Protein AF-A0A4C1YVU9-F1 (afdb_monomer)

Sequence (100 aa):
MGHRPILYEEGALIWFDGDNATQVQRYTENIDDFLAPYMNKSLLINKGVNQVECGLQKPPRNEVCAFDVRQLGPCSPQNGYGYSARKPCVIIKLNKAIRR

Secondary structure (DSSP, 8-state):
-EEE---TTTTT-----TT-HHHHHHHHHHHHHHHHHHH-GGGSTTTTTTEE--TTSPPPTT-EE---GGGGTT-SGGGGGGTTTT----EEE-------

Structure (mmCIF, N/CA/C/O backbone):
data_AF-A0A4C1YVU9-F1
#
_entry.id   AF-A0A4C1YVU9-F1
#
loop_
_atom_site.group_PDB
_atom_site.id
_atom_site.type_symbol
_atom_site.label_atom_id
_atom_site.label_alt_id
_atom_site.label_comp_id
_atom_site.label_asym_id
_atom_site.label_entity_id
_atom_site.label_seq_id
_atom_site.pdbx_PDB_ins_code
_atom_site.Cartn_x
_atom_site.Cartn_y
_atom_site.Cartn_z
_atom_site.occupancy
_atom_site.B_iso_or_equiv
_atom_site.auth_seq_id
_atom_site.auth_comp_id
_atom_site.auth_asym_id
_atom_site.auth_atom_id
_atom_site.pdbx_PDB_model_num
ATOM 1 N N . MET A 1 1 ? 10.793 -11.193 5.599 1.00 83.38 1 MET A N 1
ATOM 2 C CA . MET A 1 1 ? 9.435 -10.913 5.101 1.00 83.38 1 MET A CA 1
ATOM 3 C C . MET A 1 1 ? 8.886 -9.791 5.961 1.00 83.38 1 MET A C 1
ATOM 5 O O . MET A 1 1 ? 9.288 -9.716 7.115 1.00 83.38 1 MET A O 1
ATOM 9 N N . GLY A 1 2 ? 8.054 -8.908 5.422 1.00 89.56 2 GLY A N 1
ATOM 10 C CA . GLY A 1 2 ? 7.419 -7.837 6.192 1.00 89.56 2 GLY A CA 1
ATOM 11 C C . GLY A 1 2 ? 5.953 -7.688 5.813 1.00 89.56 2 GLY A C 1
ATOM 12 O O . GLY A 1 2 ? 5.535 -8.208 4.781 1.00 89.56 2 GLY A O 1
ATOM 13 N N . HIS A 1 3 ? 5.189 -6.971 6.629 1.00 92.81 3 HIS A N 1
ATOM 14 C CA . HIS A 1 3 ? 3.804 -6.625 6.325 1.00 92.81 3 HIS A CA 1
ATOM 15 C C . HIS A 1 3 ? 3.587 -5.111 6.374 1.00 92.81 3 HIS A C 1
ATOM 17 O O . HIS A 1 3 ? 4.460 -4.359 6.814 1.00 92.81 3 HIS A O 1
ATOM 23 N N . ARG A 1 4 ? 2.431 -4.664 5.895 1.00 94.12 4 ARG A N 1
ATOM 24 C CA . ARG A 1 4 ? 1.841 -3.362 6.198 1.00 94.12 4 ARG A CA 1
ATOM 25 C C . ARG A 1 4 ? 0.373 -3.554 6.581 1.00 94.12 4 ARG A C 1
ATOM 27 O O . ARG A 1 4 ? -0.256 -4.447 6.010 1.00 94.12 4 ARG A O 1
ATOM 34 N N . PRO A 1 5 ? -0.149 -2.755 7.521 1.00 94.31 5 PRO A N 1
ATOM 35 C CA . PRO A 1 5 ? 0.516 -1.622 8.179 1.00 94.31 5 PRO A CA 1
ATOM 36 C C . PRO A 1 5 ? 1.551 -2.048 9.236 1.00 94.31 5 PRO A C 1
ATOM 38 O O . PRO A 1 5 ? 1.518 -3.182 9.710 1.00 94.31 5 PRO A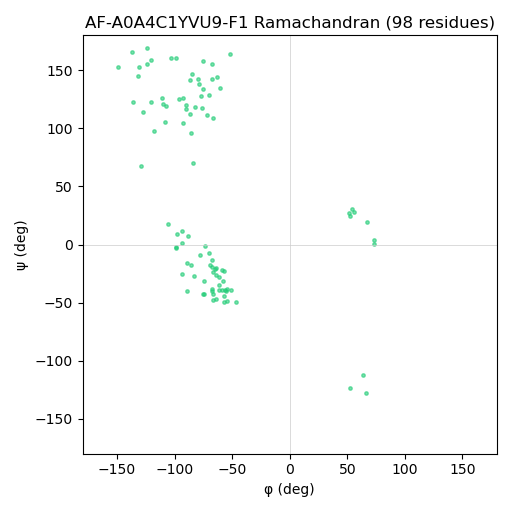 O 1
ATOM 41 N N . ILE A 1 6 ? 2.503 -1.163 9.553 1.00 90.44 6 ILE A N 1
ATOM 42 C CA . ILE A 1 6 ? 3.403 -1.278 10.716 1.00 90.44 6 ILE A CA 1
ATOM 43 C C . ILE A 1 6 ? 3.315 0.027 11.494 1.00 90.44 6 ILE A C 1
ATOM 45 O O . ILE A 1 6 ? 3.761 1.068 11.005 1.00 90.44 6 ILE A O 1
ATOM 49 N N . LEU A 1 7 ? 2.777 -0.055 12.704 1.00 87.00 7 LEU A N 1
ATOM 50 C CA . LEU A 1 7 ? 2.774 1.027 13.674 1.00 87.00 7 LEU A CA 1
ATOM 51 C C . LEU A 1 7 ? 3.777 0.653 14.774 1.00 87.00 7 LEU A C 1
ATOM 53 O O . LEU A 1 7 ? 3.701 -0.418 15.371 1.00 87.00 7 LEU A O 1
ATOM 57 N N . TYR A 1 8 ? 4.805 1.487 14.951 1.00 74.44 8 TYR A N 1
ATOM 58 C CA . TYR A 1 8 ? 5.992 1.132 15.739 1.00 74.44 8 TYR A CA 1
ATOM 59 C C . TYR A 1 8 ? 5.713 0.951 17.236 1.00 74.44 8 TYR A C 1
ATOM 61 O O . TYR A 1 8 ? 6.46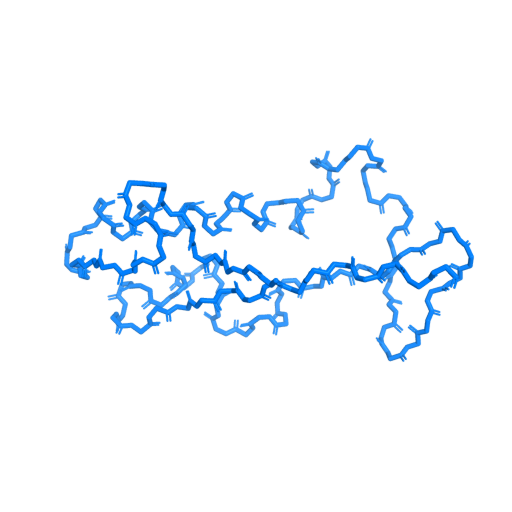4 0.245 17.903 1.00 74.44 8 TYR A O 1
ATOM 69 N N . GLU A 1 9 ? 4.646 1.560 17.751 1.00 72.44 9 GLU A N 1
ATOM 70 C CA . GLU A 1 9 ? 4.253 1.463 19.160 1.00 72.44 9 GLU A CA 1
ATOM 71 C C . GLU A 1 9 ? 3.634 0.094 19.490 1.00 72.44 9 GLU A C 1
ATOM 73 O O . GLU A 1 9 ? 3.836 -0.416 20.589 1.00 72.44 9 GLU A O 1
ATOM 78 N N . GLU A 1 10 ? 2.953 -0.546 18.531 1.00 69.94 10 GLU A N 1
ATOM 79 C CA . GLU A 1 10 ? 2.303 -1.855 18.702 1.00 69.94 10 GLU A CA 1
ATOM 80 C C . GLU A 1 10 ? 3.125 -3.043 18.156 1.00 69.94 10 GLU A C 1
ATOM 82 O O . GLU A 1 10 ? 2.730 -4.209 18.275 1.00 69.94 10 GLU A O 1
ATOM 87 N N . GLY A 1 11 ? 4.287 -2.784 17.552 1.00 78.25 11 GLY A N 1
ATOM 88 C CA . GLY A 1 11 ? 5.138 -3.820 16.967 1.00 78.25 11 GLY A CA 1
ATOM 89 C C . GLY A 1 11 ? 4.462 -4.539 15.792 1.00 78.25 11 GLY A C 1
ATOM 90 O O . GLY A 1 11 ? 4.291 -3.961 14.721 1.00 78.25 11 GLY A O 1
ATOM 91 N N . ALA A 1 12 ? 4.132 -5.826 15.966 1.00 81.44 12 ALA A N 1
ATOM 92 C CA . ALA A 1 12 ? 3.428 -6.639 14.962 1.00 81.44 12 ALA A CA 1
ATOM 93 C C . ALA A 1 12 ? 1.914 -6.765 15.228 1.00 81.44 12 ALA A C 1
ATOM 95 O O . ALA A 1 12 ? 1.206 -7.402 14.446 1.00 81.44 12 ALA A O 1
ATOM 96 N N . LEU A 1 13 ? 1.413 -6.200 16.333 1.00 89.00 13 LEU A N 1
ATOM 97 C CA . LEU A 1 13 ? -0.005 -6.241 16.671 1.00 89.00 13 LEU A CA 1
ATOM 98 C C . LEU A 1 13 ? -0.774 -5.228 15.815 1.00 89.00 13 LEU A C 1
ATOM 100 O O . LEU A 1 13 ? -0.444 -4.048 15.778 1.00 89.00 13 LEU A O 1
ATOM 104 N N . ILE A 1 14 ? -1.833 -5.698 15.160 1.00 91.38 14 ILE A N 1
ATOM 105 C CA . ILE A 1 14 ? -2.825 -4.846 14.503 1.00 91.38 14 ILE A CA 1
ATOM 106 C C . ILE A 1 14 ? -4.085 -4.927 15.355 1.00 91.38 14 ILE A C 1
ATOM 108 O O . ILE A 1 14 ? -4.773 -5.948 15.360 1.00 91.38 14 ILE A O 1
ATOM 112 N N . TRP A 1 15 ? -4.364 -3.864 16.099 1.00 91.50 15 TRP A N 1
ATOM 113 C CA . TRP A 1 15 ? -5.522 -3.776 16.982 1.00 91.50 15 TRP A CA 1
ATOM 114 C C . TRP A 1 15 ? -6.176 -2.407 16.831 1.00 91.50 15 TRP A C 1
ATOM 116 O O . TRP A 1 15 ? -5.523 -1.375 16.985 1.00 91.50 15 TRP A O 1
ATOM 126 N N . PHE A 1 16 ? -7.457 -2.398 16.481 1.00 92.31 16 PHE A N 1
ATOM 127 C CA . PHE A 1 16 ? -8.200 -1.171 16.239 1.00 92.31 16 PHE A CA 1
ATOM 128 C C . PHE A 1 16 ? -9.668 -1.349 16.595 1.00 92.31 16 PHE A C 1
ATOM 130 O O . PHE A 1 16 ? -10.220 -2.447 16.490 1.00 92.31 16 PHE A O 1
ATOM 137 N N . ASP A 1 17 ? -10.295 -0.242 16.960 1.00 93.69 17 ASP A N 1
ATOM 138 C CA . ASP A 1 17 ? -11.740 -0.107 16.995 1.00 93.69 17 ASP A CA 1
ATOM 139 C C . ASP A 1 17 ? -12.238 0.393 15.629 1.00 93.69 17 ASP A C 1
ATOM 141 O O . ASP A 1 17 ? -11.843 1.461 15.161 1.00 93.69 17 ASP A O 1
ATOM 145 N N . GLY A 1 18 ? -13.098 -0.396 14.979 1.00 93.19 18 GLY A N 1
ATOM 146 C CA . GLY A 1 18 ? -13.658 -0.071 13.666 1.00 93.19 18 GLY A CA 1
ATOM 147 C C . GLY A 1 18 ? -14.612 1.125 13.667 1.00 93.19 18 GLY A C 1
ATOM 148 O O . GLY A 1 18 ? -14.827 1.704 12.604 1.00 93.19 18 GLY A O 1
ATOM 149 N N . ASP A 1 19 ? -15.155 1.507 14.827 1.00 94.50 19 ASP A N 1
ATOM 150 C CA . ASP A 1 19 ? -15.991 2.704 14.977 1.00 94.50 19 ASP A CA 1
ATOM 151 C C . ASP A 1 19 ? -15.155 3.958 15.297 1.00 94.50 19 ASP A C 1
ATOM 153 O O . ASP A 1 19 ? -15.615 5.089 15.124 1.00 94.50 19 ASP A O 1
ATOM 157 N N . ASN A 1 20 ? -13.894 3.784 15.710 1.00 95.81 20 ASN A N 1
ATOM 158 C CA . ASN A 1 20 ? -12.976 4.885 15.968 1.00 95.81 20 ASN A CA 1
ATOM 159 C C . ASN A 1 20 ? -1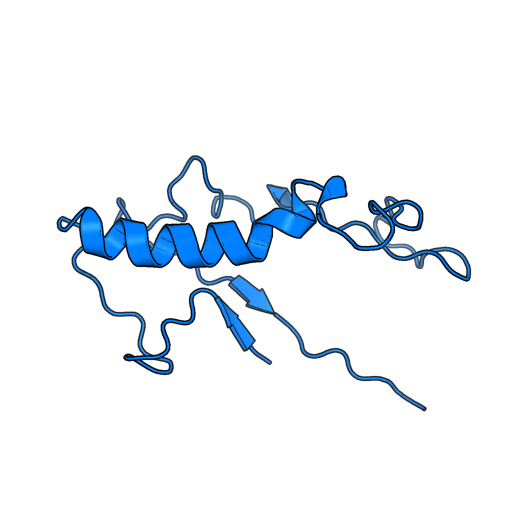2.274 5.322 14.673 1.00 95.81 20 ASN A C 1
ATOM 161 O O . ASN A 1 20 ? -11.240 4.776 14.277 1.00 95.81 20 ASN A O 1
ATOM 165 N N . ALA A 1 21 ? -12.823 6.359 14.036 1.00 95.06 21 ALA A N 1
ATOM 166 C CA . ALA A 1 21 ? -12.314 6.891 12.773 1.00 95.06 21 ALA A CA 1
ATOM 167 C C . ALA A 1 21 ? -10.821 7.261 12.821 1.00 95.06 21 ALA A C 1
ATOM 169 O O . ALA A 1 21 ? -10.101 6.986 11.866 1.00 95.06 21 ALA A O 1
ATOM 170 N N . THR A 1 22 ? -10.335 7.822 13.931 1.00 95.25 22 THR A N 1
ATOM 171 C CA . THR A 1 22 ? -8.924 8.209 14.081 1.00 95.25 22 THR A CA 1
ATOM 172 C C . THR A 1 22 ? -8.000 6.994 14.116 1.00 95.25 22 THR A C 1
ATOM 174 O O . THR A 1 22 ? -6.934 7.012 13.501 1.00 95.25 22 THR A O 1
ATOM 177 N N . GLN A 1 23 ? -8.401 5.915 14.797 1.00 93.31 23 GLN A N 1
ATOM 178 C CA . GLN A 1 23 ? -7.620 4.677 14.786 1.00 93.31 23 GLN A CA 1
ATOM 179 C C . GLN A 1 23 ? -7.610 4.043 13.398 1.00 93.31 23 GLN A C 1
ATOM 181 O O . GLN A 1 23 ? -6.538 3.708 12.902 1.00 93.31 23 GLN A O 1
ATOM 186 N N . VAL A 1 24 ? -8.776 3.921 12.756 1.00 95.56 24 VAL A N 1
ATOM 187 C CA . VAL A 1 24 ? -8.886 3.395 11.386 1.00 95.56 24 VAL A CA 1
ATOM 188 C C . VAL A 1 24 ? -7.981 4.177 10.438 1.00 95.56 24 VAL A C 1
ATOM 190 O O . VAL A 1 24 ? -7.177 3.574 9.729 1.00 95.56 24 VAL A O 1
ATOM 193 N N . GLN A 1 25 ? -8.053 5.506 10.496 1.00 95.75 25 GLN A N 1
ATOM 194 C CA . GLN A 1 25 ? -7.254 6.405 9.673 1.00 95.75 25 GLN A CA 1
ATOM 195 C C . GLN A 1 25 ? -5.748 6.165 9.844 1.00 95.75 25 GLN A C 1
ATOM 197 O O . GLN A 1 25 ? -5.038 6.035 8.850 1.00 95.75 25 GLN A O 1
ATOM 202 N N . ARG A 1 26 ? -5.263 5.997 11.082 1.00 94.31 26 ARG A N 1
ATOM 203 C CA . ARG A 1 26 ? -3.842 5.710 11.359 1.00 94.31 26 ARG A CA 1
ATOM 204 C C . ARG A 1 26 ? -3.344 4.462 10.622 1.00 94.31 26 ARG A C 1
ATOM 206 O O . ARG A 1 26 ? -2.212 4.433 10.137 1.00 94.31 26 ARG A O 1
ATOM 213 N N . TYR A 1 27 ? -4.173 3.422 10.535 1.00 95.25 27 TYR A N 1
ATOM 214 C CA . TYR A 1 27 ? -3.821 2.200 9.815 1.00 95.25 27 TYR A CA 1
ATOM 215 C C . TYR A 1 27 ? -3.903 2.370 8.299 1.00 95.25 27 TYR A C 1
ATOM 217 O O . TYR A 1 27 ? -3.005 1.901 7.598 1.00 95.25 27 TYR A O 1
ATOM 225 N N . THR A 1 28 ? -4.945 3.029 7.787 1.00 96.50 28 THR A N 1
ATOM 226 C CA . THR A 1 28 ? -5.111 3.226 6.341 1.00 96.50 28 THR A CA 1
ATOM 227 C C . THR A 1 28 ? -4.027 4.134 5.767 1.00 96.50 28 THR A C 1
ATOM 229 O O . THR A 1 28 ? -3.426 3.773 4.759 1.00 96.50 28 THR A O 1
ATOM 232 N N . GLU A 1 29 ? -3.685 5.226 6.457 1.00 96.50 29 GLU A N 1
ATOM 233 C CA . GLU A 1 29 ? -2.622 6.154 6.044 1.00 96.50 29 GLU A CA 1
ATOM 234 C C . GLU A 1 29 ? -1.255 5.467 5.983 1.00 96.50 29 GLU A C 1
ATOM 236 O O . GLU A 1 29 ? -0.496 5.662 5.040 1.00 96.50 29 GLU A O 1
ATOM 241 N N . ASN A 1 30 ? -0.955 4.570 6.928 1.00 95.88 30 ASN A N 1
ATOM 242 C CA . ASN A 1 30 ? 0.293 3.806 6.893 1.00 95.88 30 ASN A CA 1
ATOM 243 C C . ASN A 1 30 ? 0.408 2.919 5.638 1.00 95.88 30 ASN A C 1
ATOM 245 O O . ASN A 1 30 ? 1.508 2.705 5.115 1.00 95.88 30 ASN A O 1
ATOM 249 N N . ILE A 1 31 ? -0.718 2.374 5.162 1.00 96.94 31 ILE A N 1
ATOM 250 C CA . ILE A 1 31 ? -0.765 1.599 3.917 1.00 96.94 31 ILE A CA 1
ATOM 251 C C . ILE A 1 31 ? -0.667 2.541 2.710 1.00 96.94 31 ILE A C 1
ATOM 253 O O . ILE A 1 31 ? 0.088 2.234 1.786 1.00 96.94 31 ILE A O 1
ATOM 257 N N . ASP A 1 32 ? -1.362 3.681 2.730 1.00 96.81 32 ASP A N 1
ATOM 258 C CA . ASP A 1 32 ? -1.298 4.700 1.675 1.00 96.81 32 ASP A CA 1
ATOM 259 C C . ASP A 1 32 ? 0.133 5.192 1.460 1.00 96.81 32 ASP A C 1
ATOM 261 O O . ASP A 1 32 ? 0.635 5.145 0.337 1.00 96.81 32 ASP A O 1
ATOM 265 N N . ASP A 1 33 ? 0.836 5.556 2.531 1.00 95.69 33 ASP A N 1
ATOM 266 C CA . ASP A 1 33 ? 2.229 6.003 2.482 1.00 95.69 33 ASP A CA 1
ATOM 267 C C . ASP A 1 33 ? 3.150 4.936 1.883 1.00 95.69 33 ASP A C 1
ATOM 269 O O . ASP A 1 33 ? 4.055 5.224 1.093 1.00 95.69 33 ASP A O 1
ATOM 273 N N . PHE A 1 34 ? 2.910 3.668 2.226 1.00 95.12 34 PHE A N 1
ATOM 274 C CA . PHE A 1 34 ? 3.661 2.556 1.657 1.00 95.12 34 PHE A CA 1
ATOM 275 C C . PHE A 1 34 ? 3.374 2.353 0.160 1.00 95.12 34 PHE A C 1
ATOM 277 O O . PHE A 1 34 ? 4.292 2.019 -0.597 1.00 95.12 34 PHE A O 1
ATOM 284 N N . LEU A 1 35 ? 2.121 2.527 -0.269 1.00 95.88 35 LEU A N 1
ATOM 285 C CA . LEU A 1 35 ? 1.685 2.322 -1.652 1.00 95.88 35 LEU A CA 1
ATOM 286 C C . LEU A 1 35 ? 1.889 3.551 -2.549 1.00 95.88 35 LEU A C 1
ATOM 288 O O . LEU A 1 35 ? 1.944 3.396 -3.771 1.00 95.88 35 LEU A O 1
ATOM 292 N N . ALA A 1 36 ? 2.079 4.743 -1.982 1.00 95.25 36 ALA A N 1
ATOM 293 C CA . ALA A 1 36 ? 2.280 5.997 -2.703 1.00 95.25 36 ALA A CA 1
ATOM 294 C C . ALA A 1 36 ? 3.300 5.903 -3.860 1.00 95.25 36 ALA A C 1
ATOM 296 O O . ALA A 1 36 ? 2.946 6.279 -4.982 1.00 95.25 36 ALA A O 1
ATOM 297 N N . PRO A 1 37 ? 4.520 5.346 -3.687 1.00 93.56 37 PRO A N 1
ATOM 298 C CA . PRO A 1 37 ? 5.481 5.225 -4.789 1.00 93.56 37 PRO A CA 1
ATOM 299 C C . PRO A 1 37 ? 5.081 4.212 -5.877 1.00 93.56 37 PRO A C 1
ATOM 301 O O . PRO A 1 37 ? 5.632 4.259 -6.977 1.00 93.56 37 PRO A O 1
ATOM 304 N N . TYR A 1 38 ? 4.141 3.302 -5.598 1.00 92.19 38 TYR A N 1
ATOM 305 C CA . TYR A 1 38 ? 3.586 2.373 -6.591 1.00 92.19 38 TYR A CA 1
ATOM 306 C C . TYR A 1 38 ? 2.457 3.015 -7.411 1.00 92.19 38 TYR A C 1
ATOM 308 O O . TYR A 1 38 ? 2.248 2.634 -8.559 1.00 92.19 38 TYR A O 1
ATOM 316 N N . MET A 1 39 ? 1.751 4.001 -6.847 1.00 91.75 39 MET A N 1
ATOM 317 C CA . MET A 1 39 ? 0.675 4.736 -7.526 1.00 91.75 39 MET A CA 1
ATOM 318 C C . MET A 1 39 ? 1.193 5.955 -8.289 1.00 91.75 39 MET A C 1
ATOM 320 O O . MET A 1 39 ? 0.749 6.236 -9.401 1.00 91.75 39 MET A O 1
ATOM 324 N N . ASN A 1 40 ? 2.154 6.674 -7.709 1.00 92.69 40 ASN A N 1
ATOM 325 C CA . ASN A 1 40 ? 2.761 7.849 -8.310 1.00 92.69 40 ASN A CA 1
ATOM 326 C C . ASN A 1 40 ? 4.255 7.617 -8.537 1.00 92.69 40 ASN A C 1
ATOM 328 O O . ASN A 1 40 ? 5.090 7.847 -7.659 1.00 92.69 40 ASN A O 1
ATOM 332 N N . LYS A 1 41 ? 4.598 7.233 -9.771 1.00 89.25 41 LYS A N 1
ATOM 333 C CA . LYS A 1 41 ?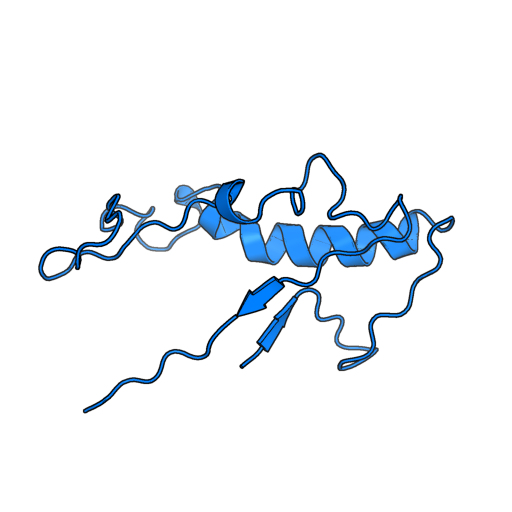 5.987 6.998 -10.185 1.00 89.25 41 LYS A CA 1
ATOM 334 C C . LYS A 1 41 ? 6.888 8.218 -9.985 1.00 89.25 41 LYS A C 1
ATOM 336 O O . LYS A 1 41 ? 8.089 8.035 -9.827 1.00 89.25 41 LYS A O 1
ATOM 341 N N . SER A 1 42 ? 6.347 9.438 -9.934 1.00 90.81 42 SER A N 1
ATOM 342 C CA . SER A 1 42 ? 7.129 10.664 -9.704 1.00 90.81 42 SER A CA 1
ATOM 343 C C . SER A 1 42 ? 7.790 10.713 -8.325 1.00 90.81 42 SER A C 1
ATOM 345 O O . SER A 1 42 ? 8.751 11.456 -8.152 1.00 90.81 42 SER A O 1
ATOM 347 N N . LEU A 1 43 ? 7.303 9.922 -7.362 1.00 91.06 43 LEU A N 1
ATOM 348 C CA . LEU A 1 43 ? 7.893 9.790 -6.026 1.00 91.06 43 LEU A CA 1
ATOM 349 C C . LEU A 1 43 ? 9.134 8.879 -6.011 1.00 91.06 43 LEU A C 1
ATOM 351 O O . LEU A 1 43 ? 9.836 8.795 -5.006 1.00 91.06 43 LEU A O 1
ATOM 355 N N . LEU A 1 44 ? 9.420 8.183 -7.115 1.00 88.12 44 LEU A N 1
ATOM 356 C CA . LEU A 1 44 ? 10.613 7.355 -7.266 1.00 88.12 44 LEU A CA 1
ATOM 357 C C . LEU A 1 44 ? 11.803 8.200 -7.732 1.00 88.12 44 LEU A C 1
ATOM 359 O O . LEU A 1 44 ? 11.654 9.091 -8.566 1.00 88.12 44 LEU A O 1
ATOM 363 N N . ILE A 1 45 ? 13.011 7.840 -7.283 1.00 86.06 45 ILE A N 1
ATOM 364 C CA . ILE A 1 45 ? 14.276 8.535 -7.607 1.00 86.06 45 ILE A CA 1
ATOM 365 C C . ILE A 1 45 ? 14.461 8.742 -9.120 1.00 86.06 45 ILE A C 1
ATOM 367 O O . ILE A 1 45 ? 14.925 9.789 -9.559 1.00 86.06 45 ILE A O 1
ATOM 371 N N . ASN A 1 46 ? 14.078 7.755 -9.931 1.00 87.06 46 ASN A N 1
ATOM 372 C CA . ASN A 1 46 ? 14.192 7.793 -11.389 1.00 87.06 46 ASN A CA 1
ATOM 373 C C . ASN A 1 46 ? 12.846 8.002 -12.098 1.00 87.06 46 ASN A C 1
ATOM 375 O O . ASN A 1 46 ? 12.715 7.654 -13.271 1.00 87.06 46 ASN A O 1
ATOM 379 N N . LYS A 1 47 ? 11.826 8.484 -11.380 1.00 89.50 47 LYS A N 1
ATOM 380 C CA . LYS A 1 47 ? 10.460 8.693 -11.880 1.00 89.50 47 LYS A CA 1
ATOM 381 C C . LYS A 1 47 ? 9.835 7.459 -12.554 1.00 89.50 47 LYS A C 1
ATOM 383 O O . LYS A 1 47 ? 8.972 7.584 -13.418 1.00 89.50 47 LYS A O 1
ATOM 388 N N . GLY A 1 48 ? 10.303 6.259 -12.199 1.00 87.38 48 GLY A N 1
ATOM 389 C CA . GLY A 1 48 ? 9.836 4.995 -12.765 1.00 87.38 48 GLY A CA 1
ATOM 390 C C . GLY A 1 48 ? 10.177 4.773 -14.245 1.00 87.38 48 GLY A C 1
ATOM 391 O O . GLY A 1 48 ? 9.540 3.930 -14.869 1.00 87.38 48 GLY A O 1
ATOM 392 N N . VAL A 1 49 ? 11.164 5.488 -14.805 1.00 91.06 49 VAL A N 1
A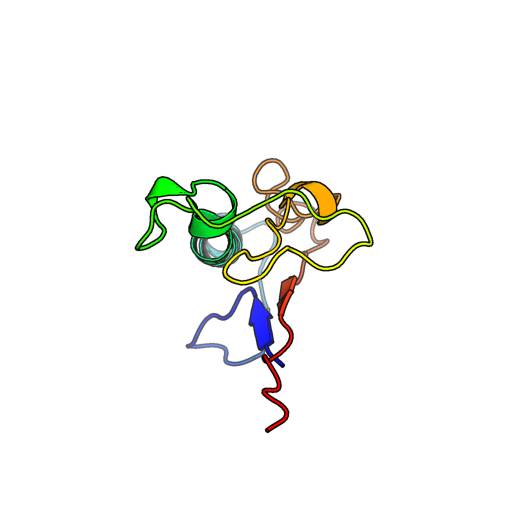TOM 393 C CA . VAL A 1 49 ? 11.551 5.405 -16.233 1.00 91.06 49 VAL A CA 1
ATOM 394 C C . VAL A 1 49 ? 11.950 3.990 -16.665 1.00 91.06 49 VAL A C 1
ATOM 396 O O . VAL A 1 49 ? 11.719 3.609 -17.804 1.00 91.06 49 VAL A O 1
ATOM 399 N N . ASN A 1 50 ? 12.517 3.189 -15.763 1.00 91.00 50 ASN A N 1
ATOM 400 C CA . ASN A 1 50 ? 12.936 1.816 -16.055 1.00 91.00 50 ASN A CA 1
ATOM 401 C C . ASN A 1 50 ? 11.875 0.753 -15.714 1.00 91.00 50 ASN A C 1
ATOM 403 O O . ASN A 1 50 ? 12.215 -0.428 -15.634 1.00 91.00 50 ASN A O 1
ATOM 407 N N . GLN A 1 51 ? 10.633 1.155 -15.427 1.00 92.12 51 GLN A N 1
ATOM 408 C CA . GLN A 1 51 ? 9.557 0.230 -15.082 1.00 92.12 51 GLN A CA 1
ATOM 409 C C . GLN A 1 51 ? 8.697 -0.106 -16.297 1.00 92.12 51 GLN A C 1
ATOM 411 O O . GLN A 1 51 ? 8.097 0.793 -16.888 1.00 92.12 51 GLN A O 1
ATOM 416 N N . VAL A 1 52 ? 8.548 -1.396 -16.589 1.00 92.19 52 VAL A N 1
ATOM 417 C CA . VAL A 1 52 ? 7.762 -1.905 -17.722 1.00 92.19 52 VAL A CA 1
ATOM 418 C C . VAL A 1 52 ? 6.682 -2.889 -17.281 1.00 92.19 52 VAL A C 1
ATOM 420 O O . VAL A 1 52 ? 6.791 -3.530 -16.236 1.00 92.19 52 VAL A O 1
ATOM 423 N N . GLU A 1 53 ? 5.624 -3.014 -18.077 1.00 90.81 53 GLU A N 1
ATOM 424 C CA . GLU A 1 53 ? 4.599 -4.046 -17.904 1.00 90.81 53 GLU A CA 1
ATOM 425 C C . GLU A 1 53 ? 5.187 -5.406 -18.314 1.00 90.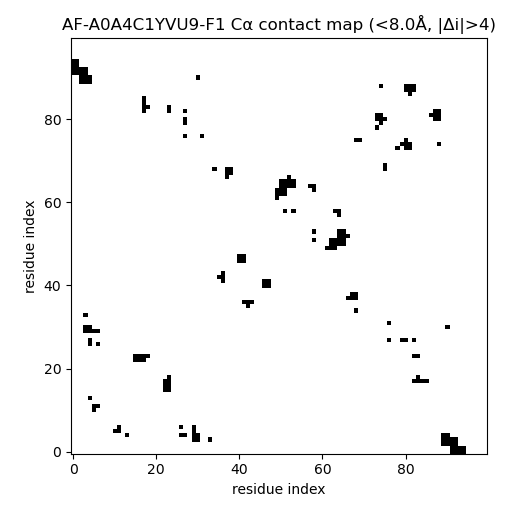81 53 GLU A C 1
ATOM 427 O O . GLU A 1 53 ? 5.491 -5.633 -19.482 1.00 90.81 53 GLU A O 1
ATOM 432 N N . CYS A 1 54 ? 5.382 -6.312 -17.356 1.00 90.19 54 CYS A N 1
ATOM 433 C CA . CYS A 1 54 ? 6.035 -7.601 -17.617 1.00 90.19 54 CYS A CA 1
ATOM 434 C C . CYS A 1 54 ? 5.074 -8.756 -17.925 1.00 90.19 54 CYS A C 1
ATOM 436 O O . CYS A 1 54 ? 5.481 -9.759 -18.517 1.00 90.19 54 CYS A O 1
ATOM 438 N N . GLY A 1 55 ? 3.826 -8.684 -17.450 1.00 87.19 55 GLY A N 1
ATOM 439 C CA . GLY A 1 55 ? 2.953 -9.857 -17.378 1.00 87.19 55 GLY A CA 1
ATOM 440 C C . GLY A 1 55 ? 3.641 -11.024 -16.654 1.00 87.19 55 GLY A C 1
ATOM 441 O O . GLY A 1 55 ? 4.103 -10.879 -15.524 1.00 87.19 55 GLY A O 1
ATOM 442 N N . LEU A 1 56 ? 3.741 -12.175 -17.325 1.00 85.75 56 LEU A N 1
ATOM 443 C CA . LEU A 1 56 ? 4.416 -13.380 -16.815 1.00 85.75 56 LEU A CA 1
ATOM 444 C C . LEU A 1 56 ? 5.887 -13.498 -17.245 1.00 85.75 56 LEU A C 1
ATOM 446 O O . LEU A 1 56 ? 6.543 -14.496 -16.941 1.00 85.75 56 LEU A O 1
ATOM 450 N N . GLN A 1 57 ? 6.408 -12.520 -17.985 1.00 89.62 57 GLN A N 1
ATOM 451 C CA . GLN A 1 57 ? 7.754 -12.571 -18.544 1.00 89.62 57 GLN A CA 1
ATOM 452 C C . GLN A 1 57 ? 8.755 -11.785 -17.697 1.00 89.62 57 GLN A C 1
ATOM 454 O O . GLN A 1 57 ? 8.411 -10.925 -16.891 1.00 89.62 57 GLN A O 1
ATOM 459 N N . LYS A 1 58 ? 10.039 -12.099 -17.877 1.00 89.25 58 LYS A N 1
ATOM 460 C CA . LYS A 1 58 ? 11.128 -11.364 -17.235 1.00 89.25 58 LYS A CA 1
ATOM 461 C C . LYS A 1 58 ? 11.379 -10.054 -18.000 1.00 89.25 58 LYS A C 1
ATOM 463 O O . LYS A 1 58 ? 11.418 -10.103 -19.229 1.00 89.25 58 LYS A O 1
ATOM 468 N N . PRO A 1 59 ? 11.615 -8.921 -17.313 1.00 92.56 59 PRO A N 1
ATOM 469 C CA . PRO A 1 59 ? 11.909 -7.670 -17.993 1.00 92.56 59 PRO A CA 1
ATOM 470 C C . PRO A 1 59 ? 13.274 -7.739 -18.699 1.00 92.56 59 PRO A C 1
ATOM 472 O O . PRO A 1 59 ? 14.157 -8.503 -18.271 1.00 92.56 59 PRO A O 1
ATOM 475 N N . PRO A 1 60 ? 13.476 -6.922 -19.746 1.00 91.50 60 PRO A N 1
ATOM 476 C CA . PRO A 1 60 ? 14.776 -6.688 -20.360 1.00 91.50 60 PRO A CA 1
ATOM 477 C C . PRO A 1 60 ? 15.861 -6.281 -19.355 1.00 91.50 60 PRO A C 1
ATOM 479 O O . PRO A 1 60 ? 15.612 -5.874 -18.217 1.00 91.50 60 PRO A O 1
ATOM 482 N N . ARG A 1 61 ? 17.123 -6.382 -19.784 1.00 88.06 61 ARG A N 1
ATOM 483 C CA . ARG A 1 61 ? 18.265 -5.986 -18.951 1.00 88.06 61 ARG A CA 1
ATOM 484 C C . ARG A 1 61 ? 18.157 -4.495 -18.605 1.00 88.06 61 ARG A C 1
ATOM 486 O O . ARG A 1 61 ? 17.939 -3.681 -19.490 1.00 88.06 61 ARG A O 1
ATOM 493 N N . ASN A 1 62 ? 18.386 -4.158 -17.335 1.00 88.25 62 ASN A N 1
ATOM 494 C CA . ASN A 1 62 ? 18.283 -2.806 -16.754 1.00 88.25 62 ASN A CA 1
ATOM 495 C C . ASN A 1 62 ? 16.854 -2.263 -16.559 1.00 88.25 62 ASN A C 1
ATOM 497 O O . ASN A 1 62 ? 16.700 -1.172 -16.006 1.00 88.25 62 ASN A O 1
ATOM 501 N N . GLU A 1 63 ? 15.828 -3.033 -16.913 1.00 91.81 63 GLU A N 1
ATOM 502 C CA . GLU A 1 63 ? 14.432 -2.721 -16.612 1.00 91.81 63 GLU A CA 1
ATOM 503 C C . GLU A 1 63 ? 13.917 -3.565 -15.442 1.00 91.81 63 GLU A C 1
ATOM 505 O O . GLU A 1 63 ? 14.491 -4.591 -15.062 1.00 91.81 63 GLU A O 1
ATOM 510 N N . VAL A 1 64 ? 12.829 -3.106 -14.832 1.00 90.75 64 VAL A N 1
ATOM 511 C CA . VAL A 1 64 ? 12.137 -3.799 -13.746 1.00 90.75 64 VAL A CA 1
ATOM 512 C C . VAL A 1 64 ? 10.644 -3.853 -14.040 1.00 90.75 64 VAL A C 1
ATOM 514 O O . VAL A 1 64 ? 10.105 -2.982 -14.717 1.00 90.75 64 VAL A O 1
ATOM 517 N N . CYS A 1 65 ? 9.954 -4.857 -13.509 1.00 92.31 65 CYS A N 1
ATOM 518 C CA . CYS A 1 65 ? 8.507 -4.925 -13.655 1.00 92.31 65 CYS A CA 1
ATOM 519 C C . CYS A 1 65 ? 7.832 -3.839 -12.825 1.00 92.31 65 CYS A C 1
ATOM 521 O O . CYS A 1 65 ? 8.091 -3.718 -11.625 1.00 92.31 65 CYS A O 1
ATOM 523 N N . ALA A 1 66 ? 6.951 -3.078 -13.465 1.00 91.56 66 ALA A N 1
ATOM 524 C CA . ALA A 1 66 ? 5.965 -2.279 -12.767 1.00 91.56 66 ALA A CA 1
ATOM 525 C C . ALA A 1 66 ? 5.026 -3.213 -11.990 1.00 91.56 66 ALA A C 1
ATOM 527 O O . ALA A 1 66 ? 4.703 -4.312 -12.444 1.00 91.56 66 ALA A O 1
ATOM 528 N N . PHE A 1 67 ? 4.595 -2.769 -10.815 1.00 91.50 67 PHE A N 1
ATOM 529 C CA . PHE A 1 67 ? 3.585 -3.461 -10.028 1.00 91.50 67 PHE A CA 1
ATOM 530 C C . PHE A 1 67 ? 2.311 -2.624 -10.037 1.00 91.50 67 PHE A C 1
ATOM 532 O O . PHE A 1 67 ? 2.329 -1.470 -9.611 1.00 91.50 67 PHE A O 1
ATOM 539 N N . ASP A 1 68 ? 1.222 -3.201 -10.532 1.00 91.38 68 ASP A N 1
ATOM 540 C CA . ASP A 1 68 ? -0.080 -2.549 -10.540 1.00 91.38 68 ASP A CA 1
ATOM 541 C C . ASP A 1 68 ? -0.798 -2.801 -9.211 1.00 91.38 68 ASP A C 1
ATOM 543 O O . ASP A 1 68 ? -1.210 -3.922 -8.911 1.00 91.38 68 ASP A O 1
ATOM 547 N N . VAL A 1 69 ? -0.984 -1.741 -8.423 1.00 93.50 69 VAL A N 1
ATOM 548 C CA . VAL A 1 69 ? -1.669 -1.804 -7.122 1.00 93.50 69 VAL A CA 1
ATOM 549 C C . VAL A 1 69 ? -3.101 -2.332 -7.215 1.00 93.50 69 VAL A C 1
ATOM 551 O O . VAL A 1 69 ? -3.606 -2.867 -6.232 1.00 93.50 69 VAL A O 1
ATOM 554 N N . ARG A 1 70 ? -3.751 -2.260 -8.385 1.00 92.75 70 ARG A N 1
ATOM 555 C CA . ARG A 1 70 ? -5.096 -2.823 -8.596 1.00 92.75 70 ARG A CA 1
ATOM 556 C C . ARG A 1 70 ? -5.112 -4.348 -8.459 1.00 92.75 70 ARG A C 1
ATOM 558 O O . ARG A 1 70 ? -6.154 -4.920 -8.153 1.00 92.75 70 ARG A O 1
ATOM 565 N N . GLN A 1 71 ? -3.962 -5.010 -8.613 1.00 93.19 71 GLN A N 1
ATOM 566 C CA . GLN A 1 71 ? -3.823 -6.454 -8.394 1.00 93.19 71 GLN A CA 1
ATOM 567 C C . GLN A 1 71 ? -3.994 -6.857 -6.921 1.00 93.19 71 GLN A C 1
ATOM 569 O O . GLN A 1 71 ? -4.185 -8.035 -6.632 1.00 93.19 71 GLN A O 1
ATOM 574 N N . LEU A 1 72 ? -3.980 -5.899 -5.985 1.00 94.88 72 LEU A N 1
ATOM 575 C CA . LEU A 1 72 ? -4.305 -6.136 -4.574 1.00 94.88 72 LEU A CA 1
ATOM 576 C C . LEU A 1 72 ? -5.815 -6.354 -4.340 1.00 94.88 72 LEU A C 1
ATOM 578 O O . LEU A 1 72 ? -6.238 -6.618 -3.213 1.00 94.88 72 LEU A O 1
ATOM 582 N N . GLY A 1 73 ? -6.636 -6.273 -5.392 1.00 94.38 73 GLY A N 1
ATOM 583 C CA . GLY A 1 73 ? -8.060 -6.584 -5.352 1.00 94.38 73 GLY A CA 1
ATOM 584 C C . GLY A 1 73 ? -8.841 -5.595 -4.476 1.00 94.38 73 GLY A C 1
ATOM 585 O O . GLY A 1 73 ? -8.726 -4.389 -4.685 1.00 94.38 73 GLY A O 1
ATOM 586 N N . PRO A 1 74 ? -9.643 -6.062 -3.498 1.00 94.75 74 PRO A N 1
ATOM 587 C CA . PRO A 1 74 ? -10.471 -5.186 -2.662 1.00 94.75 74 PRO A CA 1
ATOM 588 C C . PRO A 1 74 ? -9.659 -4.324 -1.678 1.00 94.75 74 PRO A C 1
ATOM 590 O O . PRO A 1 74 ? -10.225 -3.458 -1.005 1.00 94.75 74 PRO A O 1
ATOM 593 N N . CYS A 1 75 ? -8.349 -4.561 -1.571 1.00 96.50 75 CYS A N 1
ATOM 594 C CA . CYS A 1 75 ? -7.435 -3.825 -0.709 1.00 96.50 75 CYS A CA 1
ATOM 595 C C . CYS A 1 75 ? -6.946 -2.545 -1.396 1.00 96.50 75 CYS A C 1
ATOM 597 O O . CYS A 1 75 ? -5.784 -2.445 -1.788 1.00 96.50 75 CYS A O 1
ATOM 599 N N . SER A 1 76 ? -7.847 -1.575 -1.547 1.00 95.00 76 SER A N 1
ATOM 600 C CA . SER A 1 76 ? -7.573 -0.291 -2.193 1.00 95.00 76 SER A CA 1
ATOM 601 C C . SER A 1 76 ? -7.810 0.903 -1.254 1.00 95.00 76 SER A C 1
ATOM 603 O O . SER A 1 76 ? -8.599 0.781 -0.306 1.00 95.00 76 SER A O 1
ATOM 605 N N . PRO A 1 77 ? -7.200 2.074 -1.543 1.00 93.88 77 PRO A N 1
ATOM 606 C CA . PRO A 1 77 ? -7.463 3.309 -0.802 1.00 93.88 77 PRO A CA 1
ATOM 607 C C . PRO A 1 77 ? -8.950 3.677 -0.779 1.00 93.88 77 PRO A C 1
ATOM 609 O O . PRO A 1 77 ? -9.488 4.064 0.252 1.00 93.88 77 PRO A O 1
ATOM 612 N N . GLN A 1 78 ? -9.649 3.497 -1.907 1.00 93.75 78 GLN A N 1
ATOM 613 C CA . GLN A 1 78 ? -11.066 3.861 -2.044 1.00 93.75 78 GLN A CA 1
ATOM 614 C C . GLN A 1 78 ? -11.977 3.042 -1.122 1.00 93.75 78 GLN A C 1
ATOM 616 O O . GLN A 1 78 ? -13.051 3.505 -0.757 1.00 93.75 78 GLN A O 1
ATOM 621 N N . ASN A 1 79 ? -11.553 1.831 -0.751 1.00 94.69 79 ASN A N 1
ATOM 622 C CA . ASN A 1 79 ? -12.279 0.948 0.159 1.00 94.69 79 ASN A CA 1
ATOM 623 C C . ASN A 1 79 ? -11.746 1.026 1.607 1.00 94.69 79 ASN A C 1
ATOM 625 O O . ASN A 1 79 ? -12.081 0.178 2.437 1.00 94.69 79 ASN A O 1
ATOM 629 N N . GLY A 1 80 ? -10.848 1.976 1.907 1.00 95.25 80 GLY A N 1
ATOM 630 C CA . GLY A 1 80 ? -10.200 2.102 3.218 1.00 95.25 80 GLY A CA 1
ATOM 631 C C . GLY A 1 80 ? -9.511 0.811 3.661 1.00 95.25 80 GLY A C 1
ATOM 632 O O . GLY A 1 80 ? -9.509 0.479 4.848 1.00 95.25 80 GLY A O 1
ATOM 633 N N . TYR A 1 81 ? -9.027 0.014 2.700 1.00 97.12 81 TYR A N 1
ATOM 634 C CA . TYR A 1 81 ? -8.409 -1.290 2.948 1.00 97.12 81 TYR A CA 1
ATOM 635 C C . TYR A 1 81 ? -9.264 -2.235 3.819 1.00 97.12 81 TYR A C 1
ATOM 637 O O . TYR A 1 81 ? -8.724 -3.077 4.534 1.00 97.12 81 TYR A O 1
ATOM 645 N N . GLY A 1 82 ? -10.594 -2.081 3.801 1.00 96.12 82 GLY A N 1
ATOM 646 C CA . GLY A 1 82 ? -11.534 -2.898 4.571 1.00 96.12 82 GLY A CA 1
ATOM 647 C C . GLY A 1 82 ? -11.576 -2.629 6.084 1.00 96.12 82 GLY A C 1
ATOM 648 O O . GLY A 1 82 ? -12.326 -3.307 6.793 1.00 96.12 82 GLY A O 1
ATOM 649 N N . TYR A 1 83 ? -10.838 -1.636 6.595 1.00 95.50 83 TYR A N 1
ATOM 650 C CA . TYR A 1 83 ? -10.802 -1.325 8.030 1.00 95.50 83 TYR A CA 1
ATOM 651 C C . TYR A 1 83 ? -12.166 -0.855 8.557 1.00 95.50 83 TYR A C 1
ATOM 653 O O . TYR A 1 83 ? -12.659 -1.412 9.536 1.00 95.50 83 TYR A O 1
ATOM 661 N N . SER A 1 84 ? -12.845 0.064 7.863 1.00 89.06 84 SER A N 1
ATOM 662 C CA . SER A 1 84 ? -14.189 0.534 8.254 1.00 89.06 84 SER A CA 1
ATOM 663 C C . SER A 1 84 ? -15.242 -0.583 8.255 1.00 89.06 84 SER A C 1
ATOM 665 O O . 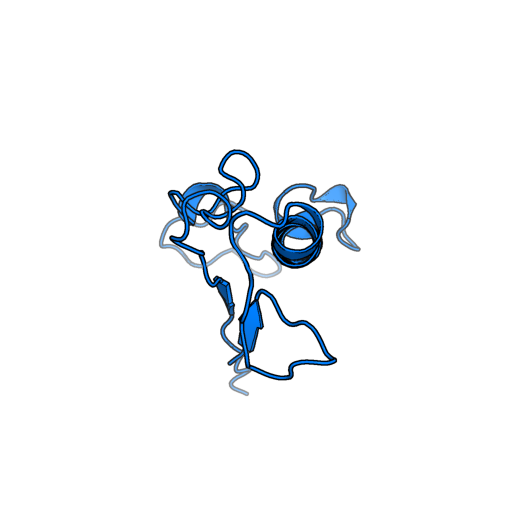SER A 1 84 ? -16.199 -0.554 9.021 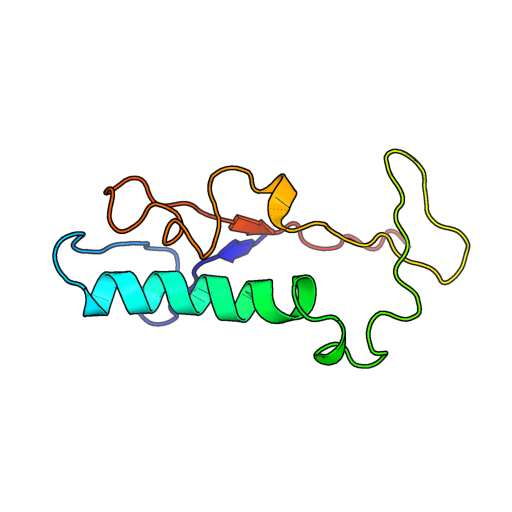1.00 89.06 84 SER A O 1
ATOM 667 N N . ALA A 1 85 ? -15.052 -1.611 7.422 1.00 93.38 85 ALA A N 1
ATOM 668 C CA . ALA A 1 85 ? -15.932 -2.776 7.348 1.00 93.38 85 ALA A CA 1
ATOM 669 C C . ALA A 1 85 ? -15.549 -3.897 8.335 1.00 93.38 85 ALA A C 1
ATOM 671 O O . ALA A 1 85 ? -16.109 -4.992 8.252 1.00 93.38 85 ALA A O 1
ATOM 672 N N . ARG A 1 86 ? -14.590 -3.658 9.246 1.00 94.50 86 ARG A N 1
ATOM 673 C CA . ARG A 1 86 ? -14.037 -4.650 10.192 1.00 94.50 86 ARG A CA 1
ATOM 674 C C . ARG A 1 86 ? -13.471 -5.902 9.498 1.00 94.50 86 ARG A C 1
ATOM 676 O O . ARG A 1 86 ? -13.453 -6.990 10.069 1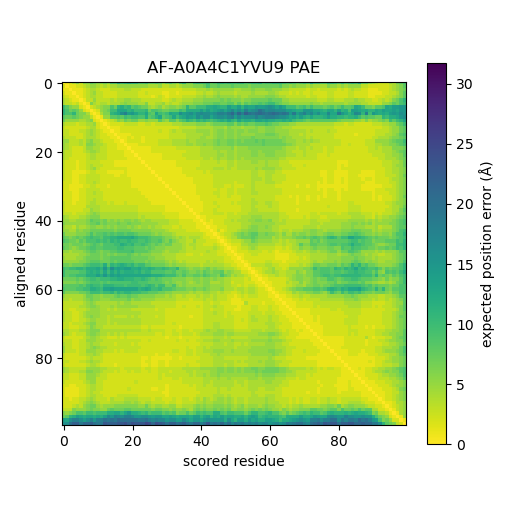.00 94.50 86 ARG A O 1
ATOM 683 N N . LYS A 1 87 ? -13.008 -5.752 8.255 1.00 95.62 87 LYS A N 1
ATOM 684 C CA . LYS A 1 87 ? -12.370 -6.797 7.439 1.00 95.62 87 LYS A CA 1
ATOM 685 C C . LYS A 1 87 ? -11.046 -6.253 6.886 1.00 95.62 87 LYS A C 1
ATOM 687 O O . LYS A 1 87 ? -10.955 -5.998 5.687 1.00 95.62 87 LYS A O 1
ATOM 692 N N . PRO A 1 88 ? -10.055 -6.002 7.759 1.00 96.00 88 PRO A N 1
ATOM 693 C CA . PRO A 1 88 ? -8.844 -5.280 7.390 1.00 96.00 88 PRO A CA 1
ATOM 694 C C . PRO A 1 88 ? -7.981 -6.079 6.410 1.00 96.00 88 PRO A C 1
ATOM 696 O O . PRO A 1 88 ? -7.820 -7.295 6.533 1.00 96.00 88 PRO A O 1
ATOM 699 N N . CYS A 1 89 ? -7.373 -5.372 5.466 1.00 96.69 89 CYS A N 1
ATOM 700 C CA . CYS A 1 89 ? -6.346 -5.905 4.587 1.00 96.69 89 CYS A CA 1
ATOM 701 C C . CYS A 1 89 ? -4.955 -5.796 5.217 1.00 96.69 89 CYS A C 1
ATOM 703 O O . CYS A 1 89 ? -4.600 -4.777 5.804 1.00 96.69 89 CYS A O 1
ATOM 705 N N . VAL A 1 90 ? -4.131 -6.821 4.995 1.00 95.50 90 VAL A N 1
ATOM 706 C CA . VAL A 1 90 ? -2.707 -6.823 5.347 1.00 95.50 90 VAL A CA 1
ATOM 707 C C . VAL A 1 90 ? -1.892 -7.039 4.077 1.00 95.50 90 VAL A C 1
ATOM 709 O O . VAL A 1 90 ? -2.058 -8.044 3.386 1.00 95.50 90 VAL A O 1
ATOM 712 N N . ILE A 1 91 ? -0.995 -6.105 3.764 1.00 95.44 91 ILE A N 1
ATOM 713 C CA . ILE A 1 91 ? -0.137 -6.192 2.578 1.00 95.44 91 ILE A CA 1
ATOM 714 C C . ILE A 1 91 ? 1.149 -6.922 2.949 1.00 95.44 91 ILE A C 1
ATOM 716 O O . ILE A 1 91 ? 1.934 -6.432 3.760 1.00 95.44 91 ILE A O 1
ATOM 720 N N . ILE A 1 92 ? 1.397 -8.081 2.342 1.00 94.38 92 ILE A N 1
ATOM 721 C CA . ILE A 1 92 ? 2.609 -8.869 2.588 1.00 94.38 92 ILE A CA 1
ATOM 722 C C . ILE A 1 92 ? 3.690 -8.505 1.571 1.00 94.38 92 ILE A C 1
ATOM 724 O O . ILE A 1 92 ? 3.497 -8.594 0.361 1.00 94.38 92 ILE A O 1
ATOM 728 N N . LYS A 1 93 ? 4.870 -8.138 2.074 1.00 93.00 93 LYS A N 1
ATOM 729 C CA . LYS A 1 93 ? 6.061 -7.823 1.286 1.00 93.00 93 LYS A CA 1
ATOM 730 C C . LYS A 1 93 ? 7.127 -8.898 1.478 1.00 93.00 93 LYS A C 1
ATOM 732 O O . LYS A 1 93 ? 7.602 -9.166 2.587 1.00 93.00 93 LYS A O 1
ATOM 737 N N . LEU A 1 94 ? 7.593 -9.452 0.365 1.00 92.19 94 LEU A N 1
ATOM 738 C CA . LEU A 1 94 ? 8.724 -10.372 0.354 1.00 92.19 94 LEU A CA 1
ATOM 739 C C . LEU A 1 94 ? 10.053 -9.612 0.433 1.00 92.19 94 LEU A C 1
ATOM 741 O O . LEU A 1 94 ? 10.232 -8.549 -0.165 1.00 92.19 94 LEU A O 1
ATOM 745 N N . ASN A 1 95 ? 11.009 -10.177 1.172 1.00 88.88 95 ASN A N 1
ATOM 746 C CA . ASN A 1 95 ? 12.368 -9.645 1.185 1.00 88.88 95 ASN A CA 1
ATOM 747 C C . ASN A 1 95 ? 13.056 -10.050 -0.117 1.00 88.88 95 ASN A C 1
ATOM 749 O O . ASN A 1 95 ? 13.004 -11.214 -0.512 1.00 88.88 95 ASN A O 1
ATOM 753 N N . LYS A 1 96 ? 13.734 -9.100 -0.762 1.00 85.25 96 LYS A N 1
ATOM 754 C CA . LYS A 1 96 ? 14.522 -9.385 -1.958 1.00 85.25 96 LYS A CA 1
ATOM 755 C C . LYS A 1 96 ? 15.709 -10.270 -1.576 1.00 85.25 96 LYS A C 1
ATOM 757 O O . LYS A 1 96 ? 16.643 -9.802 -0.932 1.00 85.25 96 LYS A O 1
ATOM 762 N N . ALA A 1 97 ? 15.681 -11.534 -1.985 1.00 79.94 97 ALA A N 1
ATOM 763 C CA . ALA A 1 97 ? 16.852 -12.395 -1.931 1.00 79.94 97 ALA A CA 1
ATOM 764 C C . ALA A 1 97 ? 17.724 -12.113 -3.160 1.00 79.94 97 ALA A C 1
ATOM 766 O O . ALA A 1 97 ? 17.285 -12.280 -4.298 1.00 79.94 97 ALA A O 1
ATOM 767 N N . ILE A 1 98 ? 18.956 -11.662 -2.935 1.00 76.19 98 ILE A N 1
ATOM 768 C CA . ILE A 1 98 ? 19.962 -11.536 -3.989 1.00 76.19 98 ILE A CA 1
ATOM 769 C C . ILE A 1 98 ? 20.748 -12.845 -3.970 1.00 76.19 98 ILE A C 1
ATOM 771 O O . ILE A 1 98 ? 21.541 -13.066 -3.057 1.00 76.19 98 ILE A O 1
ATOM 775 N N . ARG A 1 99 ? 20.509 -13.732 -4.940 1.00 66.25 99 ARG A N 1
ATOM 776 C CA . ARG A 1 99 ? 21.435 -14.846 -5.174 1.00 66.25 99 ARG A CA 1
ATOM 777 C C . ARG A 1 99 ? 22.654 -14.274 -5.896 1.00 66.25 99 ARG A C 1
ATOM 779 O O . ARG A 1 99 ? 22.490 -13.673 -6.957 1.00 66.25 99 ARG A O 1
ATOM 786 N N . ARG A 1 100 ? 23.816 -14.369 -5.246 1.00 56.78 100 ARG A N 1
ATOM 787 C CA . ARG A 1 100 ? 25.119 -14.164 -5.886 1.00 56.78 100 ARG A CA 1
ATOM 788 C C . ARG A 1 100 ? 25.430 -15.356 -6.777 1.00 56.78 100 ARG A C 1
ATOM 790 O O . ARG A 1 100 ? 25.025 -16.472 -6.382 1.00 56.78 100 ARG A O 1
#

InterPro domains:
  IPR000402 Sodium/potassium-transporting ATPase subunit beta [PF00287] (1-98)
  IPR000402 Sodium/potassium-transporting ATPase subunit beta [PTHR11523] (2-98)
  IPR038702 Sodium/potassium-transporting ATPase subunit beta superfamily [G3DSA:2.60.40.1660] (1-99)

Foldseek 3Di:
DDKPDADPVQGPDDDDDLVPPVSLCVRLVSVCVVCVCLVFLCPDPVSQPQEDDAPPHADPPSHDHRDDPCVLPCCDSVNSCCSNVVPHDMGDDDDDDDDD

Radius of gyration: 15.79 Å; Cα contacts (8 Å, |Δi|>4): 104; chains: 1; bounding box: 41×26×40 Å

Organism: Eumeta variegata (NCBI:txid151549)

Mean predicted aligned error: 4.58 Å

pLDDT: mean 90.77, std 6.72, range [56.78, 97.12]

Solvent-accessible surface area (backbone atoms only — not comparable to full-atom values): 6227 Å² total; per-residue (Å²): 109,51,65,31,58,71,52,82,91,54,56,90,62,87,84,75,52,55,85,40,62,70,54,40,44,58,48,42,49,48,39,46,66,68,44,42,52,61,77,38,35,75,73,35,100,66,46,48,75,50,48,39,90,34,88,95,52,81,56,60,91,89,42,39,64,55,64,65,68,71,77,55,57,76,48,33,81,92,51,45,28,23,32,73,74,72,54,65,57,72,50,80,43,78,64,87,79,80,84,128